Protein AF-A0A4T0USN2-F1 (afdb_monomer)

Foldseek 3Di:
DDDDDAAEDAPVVLVVVQDQAQAQRWYAHPPLRWIFGHNRPGTPVPTDTDHDPVSVVVVVVVVVVVVVVVVVVVVVVVVVPAPADDDDDDDDDDPDPDPDPPHDYDDDDPPPDDDDPPDDDDDDDDDDDDDD

Mean predicted aligned error: 13.99 Å

pLDDT: mean 75.11, std 24.13, range [34.81, 98.06]

Radius of gyration: 29.99 Å; Cα contacts (8 Å, |Δi|>4): 107; chains: 1; bounding box: 63×32×83 Å

Solvent-accessible surface area (backbone atoms only — not comparable to full-atom values): 8763 Å² total; per-residue (Å²): 136,88,82,89,77,71,54,68,42,43,58,68,55,47,68,71,66,40,51,62,33,49,66,71,37,55,37,37,25,74,72,70,53,33,37,32,57,21,73,54,70,49,34,54,84,74,43,68,71,45,68,50,72,65,54,50,49,56,51,49,52,55,49,50,52,53,50,48,53,51,50,50,52,53,48,51,52,52,59,72,67,46,81,76,84,85,83,77,94,83,76,78,81,78,76,80,87,68,101,51,98,85,65,81,79,89,84,87,74,96,78,84,73,77,77,77,73,97,65,88,72,94,74,93,85,87,88,81,84,82,80,132

Sequence (132 aa):
MATIRFRRGTTRRWNRVNPVLAQGEPGLDVRTRVLKIGDGKSRWKALTGYLDADAVADLVDSAVAKAVDKAVASAVAGLDAMPCVRWSAGSGWPARPVSDETVTVLWYDPSGSAAAPAAAVDGVDLFVQPTA

Structure (mmCIF, N/CA/C/O backbone):
data_AF-A0A4T0USN2-F1
#
_entry.id   AF-A0A4T0USN2-F1
#
loop_
_atom_site.group_PDB
_atom_site.id
_atom_site.type_symbol
_atom_site.label_atom_id
_atom_site.label_alt_id
_atom_site.label_comp_id
_atom_site.label_asym_id
_atom_site.label_entity_id
_atom_site.label_seq_id
_atom_site.pdbx_PDB_ins_code
_atom_site.Cartn_x
_atom_site.Cartn_y
_atom_site.Cartn_z
_atom_site.occupancy
_atom_site.B_iso_or_equiv
_atom_site.auth_seq_id
_atom_site.auth_comp_id
_atom_site.auth_asym_id
_atom_site.auth_atom_id
_atom_site.pdbx_PDB_model_num
ATOM 1 N N . MET A 1 1 ? -4.099 -6.772 36.445 1.00 72.25 1 MET A N 1
ATOM 2 C CA . MET A 1 1 ? -3.897 -5.632 35.521 1.00 72.25 1 MET A CA 1
ATOM 3 C C . MET A 1 1 ? -4.859 -5.791 34.351 1.00 72.25 1 MET A C 1
ATOM 5 O O . MET A 1 1 ? -5.004 -6.911 33.877 1.00 72.25 1 MET A O 1
ATOM 9 N N . ALA A 1 2 ? -5.553 -4.734 33.926 1.00 86.50 2 ALA A N 1
ATOM 10 C CA . ALA A 1 2 ? -6.480 -4.807 32.795 1.00 86.50 2 ALA A CA 1
ATOM 11 C C . ALA A 1 2 ? -5.736 -4.550 31.475 1.00 86.50 2 ALA A C 1
ATOM 13 O O . ALA A 1 2 ? -4.976 -3.591 31.371 1.00 86.50 2 ALA A O 1
ATOM 14 N N . THR A 1 3 ? -5.951 -5.396 30.468 1.00 91.94 3 THR A N 1
ATOM 15 C CA . THR A 1 3 ? -5.402 -5.198 29.119 1.00 91.94 3 THR A CA 1
ATOM 16 C C . THR A 1 3 ? -6.452 -4.541 28.234 1.00 91.94 3 THR A C 1
ATOM 18 O O . THR A 1 3 ? -7.510 -5.122 27.991 1.00 91.94 3 THR A O 1
ATOM 21 N N . ILE A 1 4 ? -6.147 -3.358 27.704 1.00 92.06 4 ILE A N 1
ATOM 22 C CA . ILE A 1 4 ? -6.999 -2.690 26.717 1.00 92.06 4 ILE A CA 1
ATOM 23 C C . ILE A 1 4 ? -6.731 -3.304 25.341 1.00 92.06 4 ILE A C 1
ATOM 25 O O . ILE A 1 4 ? -5.585 -3.490 24.933 1.00 92.06 4 ILE A O 1
ATOM 29 N N . ARG A 1 5 ? -7.799 -3.643 24.616 1.00 92.06 5 ARG A N 1
ATOM 30 C CA . ARG A 1 5 ? -7.730 -4.185 23.256 1.00 92.06 5 ARG A CA 1
ATOM 31 C C . ARG A 1 5 ? -8.636 -3.379 22.340 1.00 92.06 5 ARG A C 1
ATOM 33 O O . ARG A 1 5 ? -9.843 -3.349 22.549 1.00 92.06 5 ARG A O 1
ATOM 40 N N . PHE A 1 6 ? -8.063 -2.799 21.291 1.00 94.56 6 PHE A N 1
ATOM 41 C CA . PHE A 1 6 ? -8.840 -2.099 20.270 1.00 94.56 6 PHE A CA 1
ATOM 42 C C . PHE A 1 6 ? -9.632 -3.068 19.397 1.00 94.56 6 PHE A C 1
ATOM 44 O O . PHE A 1 6 ? -9.280 -4.252 19.247 1.00 94.56 6 PHE A O 1
ATOM 51 N N . ARG A 1 7 ? -10.680 -2.537 18.764 1.00 96.00 7 ARG A N 1
ATOM 52 C CA . ARG A 1 7 ? -11.380 -3.239 17.697 1.00 96.00 7 ARG A CA 1
ATOM 53 C C . ARG A 1 7 ? -10.400 -3.450 16.549 1.00 96.00 7 ARG A C 1
ATOM 55 O O . ARG A 1 7 ? -9.800 -2.505 16.049 1.00 96.00 7 ARG A O 1
ATOM 62 N N . ARG A 1 8 ? -10.211 -4.703 16.141 1.00 96.62 8 ARG A N 1
ATOM 63 C CA . ARG A 1 8 ? -9.171 -5.079 15.177 1.00 96.62 8 ARG A CA 1
ATOM 64 C C . ARG A 1 8 ? -9.672 -6.054 14.126 1.00 96.62 8 ARG A C 1
ATOM 66 O O . ARG A 1 8 ? -10.576 -6.853 14.374 1.00 96.62 8 ARG A O 1
ATOM 73 N N . GLY A 1 9 ? -9.056 -6.012 12.956 1.00 96.31 9 GLY A N 1
ATOM 74 C CA . GLY A 1 9 ? -9.393 -6.872 11.829 1.00 96.31 9 GLY A CA 1
ATOM 75 C C . GLY A 1 9 ? -8.359 -6.761 10.720 1.00 96.31 9 GLY A C 1
ATOM 76 O O . GLY A 1 9 ? -7.476 -5.918 10.777 1.00 96.31 9 GLY A O 1
ATOM 77 N N . THR A 1 10 ? -8.459 -7.625 9.714 1.00 97.31 10 THR A N 1
ATOM 78 C CA . THR A 1 10 ? -7.644 -7.513 8.498 1.00 97.31 10 THR A CA 1
ATOM 79 C C . THR A 1 10 ? -8.255 -6.496 7.539 1.00 97.31 10 THR A C 1
ATOM 81 O O . THR A 1 10 ? -9.474 -6.301 7.548 1.00 97.31 10 THR A O 1
ATOM 84 N N . THR A 1 11 ? -7.451 -5.950 6.625 1.00 96.19 11 THR A N 1
ATOM 85 C CA . THR A 1 11 ? -7.904 -5.060 5.539 1.00 96.19 11 THR A CA 1
ATOM 86 C C . THR A 1 11 ? -9.124 -5.596 4.809 1.00 96.19 11 THR A C 1
ATOM 88 O O . THR A 1 11 ? -10.096 -4.877 4.587 1.00 96.19 11 THR A O 1
ATOM 91 N N . ARG A 1 12 ? -9.138 -6.902 4.508 1.00 97.25 12 ARG A N 1
ATOM 92 C CA . ARG A 1 12 ? -10.281 -7.560 3.859 1.00 97.25 12 ARG A CA 1
ATOM 93 C C . ARG A 1 12 ? -11.546 -7.476 4.712 1.00 97.25 12 ARG A C 1
ATOM 95 O O . ARG A 1 12 ? -12.616 -7.162 4.196 1.00 97.25 12 ARG A O 1
ATOM 102 N N . ARG A 1 13 ? -11.438 -7.758 6.015 1.00 97.00 13 ARG A N 1
ATOM 103 C CA . ARG A 1 13 ? -12.581 -7.726 6.938 1.00 97.00 13 ARG A CA 1
ATOM 104 C C . ARG A 1 13 ? -13.112 -6.305 7.096 1.00 97.00 13 ARG A C 1
ATOM 106 O O . ARG A 1 13 ? -14.321 -6.112 6.991 1.00 97.00 13 ARG A O 1
ATOM 113 N N . TRP A 1 14 ? -12.229 -5.332 7.294 1.00 97.50 14 TRP A N 1
ATOM 114 C CA . TRP A 1 14 ? -12.606 -3.927 7.406 1.00 97.50 14 TRP A CA 1
ATOM 115 C C . TRP A 1 14 ? -13.252 -3.391 6.127 1.00 97.50 14 TRP A C 1
ATOM 117 O O . TRP A 1 14 ? -14.307 -2.768 6.201 1.00 97.50 14 TRP A O 1
ATOM 127 N N . ASN A 1 15 ? -12.704 -3.717 4.954 1.00 96.31 15 ASN A N 1
ATOM 128 C CA . ASN A 1 15 ? -13.267 -3.300 3.668 1.00 96.31 15 ASN A CA 1
ATOM 129 C C . ASN A 1 15 ? -14.620 -3.943 3.358 1.00 96.31 15 ASN A C 1
ATOM 131 O O . ASN A 1 15 ? -15.457 -3.296 2.728 1.00 96.31 15 ASN A O 1
ATOM 135 N N . ARG A 1 16 ? -14.829 -5.197 3.782 1.00 97.75 16 ARG A N 1
ATO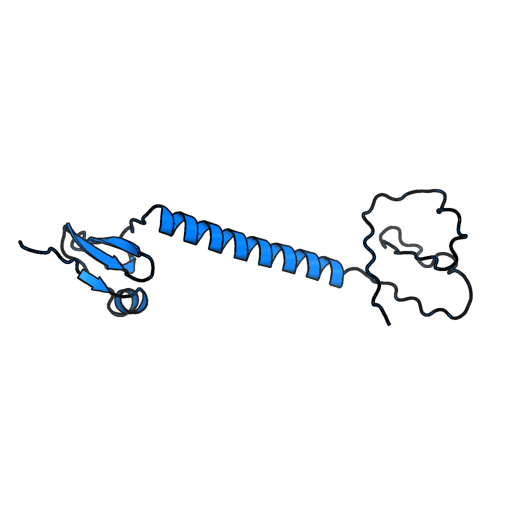M 136 C CA . ARG A 1 16 ? -16.094 -5.917 3.592 1.00 97.75 16 ARG A CA 1
ATOM 137 C C . ARG A 1 16 ? -17.186 -5.416 4.531 1.00 97.75 16 ARG A C 1
ATOM 139 O O . ARG A 1 16 ? -18.305 -5.205 4.090 1.00 97.75 16 ARG A O 1
ATOM 146 N N . VAL A 1 17 ? -16.884 -5.277 5.823 1.00 97.50 17 VAL A N 1
ATOM 147 C CA . VAL A 1 17 ? -17.881 -4.857 6.825 1.00 97.50 17 VAL A CA 1
ATOM 148 C C . VAL A 1 17 ? -18.147 -3.355 6.726 1.00 97.50 17 VAL A C 1
ATOM 150 O O . VAL A 1 17 ? -19.286 -2.926 6.871 1.00 97.50 17 VAL A O 1
ATOM 153 N N . ASN A 1 18 ? -17.097 -2.569 6.475 1.00 97.38 18 ASN A N 1
ATOM 154 C CA . ASN A 1 18 ? -17.119 -1.113 6.361 1.00 97.38 18 ASN A CA 1
ATOM 155 C C . ASN A 1 18 ? -18.031 -0.429 7.407 1.00 97.38 18 ASN A C 1
ATOM 157 O O . ASN A 1 18 ? -18.993 0.254 7.029 1.00 97.38 18 ASN A O 1
ATOM 161 N N . PRO A 1 19 ? -17.795 -0.668 8.714 1.00 97.19 19 PRO A N 1
ATOM 162 C CA . PRO A 1 19 ? -18.654 -0.149 9.772 1.00 97.19 19 PRO A CA 1
ATOM 163 C C . PRO A 1 19 ? -18.430 1.353 9.985 1.00 97.19 19 PRO A C 1
ATOM 165 O O . PRO A 1 19 ? -17.362 1.873 9.661 1.00 97.19 19 PRO A O 1
ATOM 168 N N . VAL A 1 20 ? -19.423 2.021 10.574 1.00 98.00 20 VAL A N 1
ATOM 169 C CA . VAL A 1 20 ? -19.233 3.316 11.241 1.00 98.00 20 VAL A CA 1
ATOM 170 C C . VAL A 1 20 ? -18.707 3.022 12.644 1.00 98.00 20 VAL A C 1
ATOM 172 O O . VAL A 1 20 ? -19.280 2.192 13.351 1.00 98.00 20 VAL A O 1
ATOM 175 N N . LEU A 1 21 ? -17.582 3.632 13.004 1.00 97.56 21 LEU A N 1
ATOM 176 C CA . LEU A 1 21 ? -17.011 3.551 14.348 1.00 97.56 21 LEU A CA 1
ATOM 177 C C . LEU A 1 21 ? -17.594 4.685 15.193 1.00 97.56 21 LEU A C 1
ATOM 179 O O . LEU A 1 21 ? -17.773 5.792 14.678 1.00 97.56 21 LEU A O 1
ATOM 183 N N . ALA A 1 22 ? -17.894 4.418 16.465 1.00 97.81 22 ALA A N 1
ATOM 184 C CA . ALA A 1 22 ? -18.384 5.447 17.374 1.00 97.81 22 ALA A CA 1
ATOM 185 C C . ALA A 1 22 ? -17.354 6.578 17.525 1.00 97.81 22 ALA A C 1
ATOM 187 O O . ALA A 1 22 ? -16.166 6.403 17.245 1.00 97.81 22 ALA A O 1
ATOM 188 N N . GLN A 1 23 ? -17.804 7.755 17.957 1.00 97.88 23 GLN A N 1
ATOM 189 C CA . GLN A 1 23 ? -16.915 8.900 18.136 1.00 97.88 23 GLN A CA 1
ATOM 190 C C . GLN A 1 23 ? -15.798 8.558 19.134 1.00 97.88 23 GLN A C 1
ATOM 192 O O . GLN A 1 23 ? -16.068 8.149 20.261 1.00 97.88 23 GLN A O 1
ATOM 197 N N . GLY A 1 24 ? -14.546 8.700 18.701 1.00 96.56 24 GLY A N 1
ATOM 198 C CA . GLY A 1 24 ? -13.367 8.348 19.491 1.00 96.56 24 GLY A CA 1
ATOM 199 C C . GLY A 1 24 ? -13.045 6.849 19.551 1.00 96.56 24 GLY A C 1
ATOM 200 O O . GLY A 1 24 ? -12.055 6.487 20.178 1.00 96.56 24 GLY A O 1
ATOM 201 N N . GLU A 1 25 ? -13.819 5.964 18.908 1.00 97.38 25 GLU A N 1
ATOM 202 C CA . GLU A 1 25 ? -13.547 4.519 18.898 1.00 97.38 25 GLU A CA 1
ATOM 203 C C . GLU A 1 25 ? -12.333 4.203 17.997 1.00 97.38 25 GLU A C 1
ATOM 205 O O . GLU A 1 25 ? -12.391 4.459 16.788 1.00 97.38 25 GLU A O 1
ATOM 210 N N . PRO A 1 26 ? -11.241 3.620 18.536 1.00 96.75 26 PRO A N 1
ATOM 211 C CA . PRO A 1 26 ? -10.089 3.217 17.741 1.00 96.75 26 PRO A CA 1
ATOM 212 C C . PRO A 1 26 ? -10.328 1.881 17.026 1.00 96.75 26 PRO A C 1
ATOM 214 O O . PRO A 1 26 ? -10.729 0.880 17.631 1.00 96.75 26 PRO A O 1
ATOM 217 N N . GLY A 1 27 ? -10.003 1.847 15.735 1.00 97.12 27 GLY A N 1
ATOM 218 C CA . GLY A 1 27 ? -9.985 0.645 14.910 1.00 97.12 27 GLY A CA 1
ATOM 219 C C . GLY A 1 27 ? -8.604 0.388 14.307 1.00 97.12 27 GLY A C 1
ATOM 220 O O . GLY A 1 27 ? -8.004 1.288 13.728 1.00 97.12 27 GLY A O 1
ATOM 221 N N . LEU A 1 28 ? -8.114 -0.847 14.417 1.00 96.25 28 LEU A N 1
ATOM 222 C CA . LEU A 1 28 ? -6.801 -1.265 13.918 1.00 96.25 28 LEU A CA 1
ATOM 223 C C . LEU A 1 28 ? -6.928 -2.262 12.758 1.00 96.25 28 LEU A C 1
ATOM 225 O O . LEU A 1 28 ? -7.540 -3.330 12.901 1.00 96.25 28 LEU A O 1
ATOM 229 N N . ASP A 1 29 ? -6.301 -1.955 11.626 1.00 95.81 29 ASP A N 1
ATOM 230 C CA . ASP A 1 29 ? -6.022 -2.931 10.574 1.00 95.81 29 ASP A CA 1
ATOM 231 C C . ASP A 1 29 ? -4.698 -3.642 10.854 1.00 95.81 29 ASP A C 1
ATOM 233 O O . ASP A 1 29 ? -3.626 -3.063 10.731 1.00 95.81 29 ASP A O 1
ATOM 237 N N . VAL A 1 30 ? -4.761 -4.922 11.215 1.00 93.69 30 VAL A N 1
ATOM 238 C CA . VAL A 1 30 ? -3.565 -5.683 11.610 1.00 93.69 30 VAL A CA 1
ATOM 239 C C . VAL A 1 30 ? -2.654 -6.043 10.435 1.00 93.69 30 VAL A C 1
ATOM 241 O O . VAL A 1 30 ? -1.543 -6.504 10.668 1.00 93.69 30 VAL A O 1
ATOM 244 N N . ARG A 1 31 ? -3.113 -5.889 9.184 1.00 92.12 31 ARG A N 1
ATOM 245 C CA . ARG A 1 31 ? -2.307 -6.230 8.001 1.00 92.12 31 ARG A CA 1
ATOM 246 C C . ARG A 1 31 ? -1.500 -5.040 7.505 1.00 92.12 31 ARG A C 1
ATOM 248 O O . ARG A 1 31 ? -0.341 -5.204 7.160 1.00 92.12 31 ARG A O 1
ATOM 255 N N . THR A 1 32 ? -2.127 -3.873 7.447 1.00 91.31 32 THR A N 1
ATOM 256 C CA . THR A 1 32 ? -1.490 -2.626 6.995 1.00 91.31 32 THR A CA 1
ATOM 257 C C . THR A 1 32 ? -0.990 -1.769 8.150 1.00 91.31 32 THR A C 1
ATOM 259 O O . THR A 1 32 ? -0.449 -0.701 7.907 1.00 91.31 32 THR A O 1
ATOM 262 N N . ARG A 1 33 ? -1.222 -2.207 9.395 1.00 93.06 33 ARG A N 1
ATOM 263 C CA . ARG A 1 33 ? -0.904 -1.481 10.634 1.00 93.06 33 ARG A CA 1
ATOM 264 C C . ARG A 1 33 ? -1.537 -0.083 10.713 1.00 93.06 33 ARG A C 1
ATOM 266 O O . ARG A 1 33 ? -1.129 0.752 11.506 1.00 93.06 33 ARG A O 1
ATOM 273 N N . VAL A 1 34 ? -2.602 0.156 9.941 1.00 94.50 34 VAL A N 1
ATOM 274 C CA . VAL A 1 34 ? -3.333 1.428 9.956 1.00 94.50 34 VAL A CA 1
ATOM 27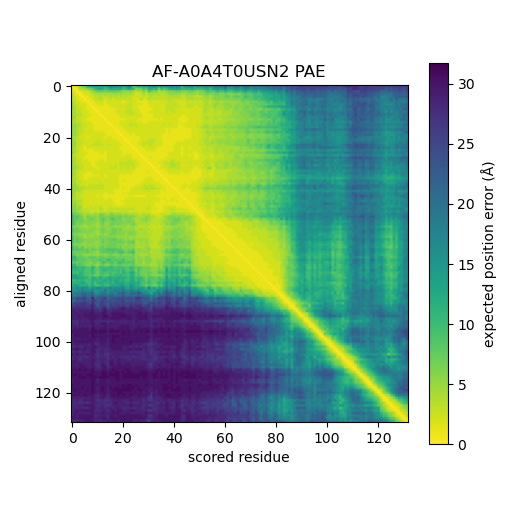5 C C . VAL A 1 34 ? -4.248 1.493 11.175 1.00 94.50 34 VAL A C 1
ATOM 277 O O . VAL A 1 34 ? -5.155 0.667 11.330 1.00 94.50 34 VAL A O 1
ATOM 280 N N . LEU A 1 35 ? -4.068 2.527 11.991 1.00 95.75 35 LEU A N 1
ATOM 281 C CA . LEU A 1 35 ? -5.016 2.944 13.018 1.00 95.75 35 LEU A CA 1
ATOM 282 C C . LEU A 1 35 ? -5.976 3.983 12.431 1.00 95.75 35 LEU A C 1
ATOM 284 O O . LEU A 1 35 ? -5.553 4.920 11.762 1.00 95.75 35 LEU A O 1
ATOM 288 N N . LYS A 1 36 ? -7.273 3.858 12.703 1.00 97.31 36 LYS A N 1
ATOM 289 C CA . LYS A 1 36 ? -8.264 4.902 12.408 1.00 97.31 36 LYS A CA 1
ATOM 290 C C . LYS A 1 36 ? -9.102 5.189 13.643 1.00 97.31 36 LYS A C 1
ATOM 292 O O . LYS A 1 36 ? -9.382 4.272 14.412 1.00 97.31 36 LYS A O 1
ATOM 297 N N . ILE A 1 37 ? -9.532 6.437 13.803 1.00 98.06 37 ILE A N 1
ATOM 298 C CA . ILE A 1 37 ? -10.417 6.862 14.894 1.00 98.06 37 ILE A CA 1
ATOM 299 C C . ILE A 1 37 ? -11.789 7.196 14.317 1.00 98.06 37 ILE A C 1
ATOM 301 O O . ILE A 1 37 ? -11.884 7.910 13.321 1.00 98.06 37 ILE A O 1
ATOM 305 N N . GLY A 1 38 ? -12.843 6.656 14.924 1.00 97.88 38 GLY A N 1
ATOM 306 C CA . GLY A 1 38 ? -14.217 6.953 14.541 1.00 97.88 38 GLY A CA 1
ATOM 307 C C . GLY A 1 38 ? -14.627 8.390 14.849 1.00 97.88 38 GLY A C 1
ATOM 308 O O . GLY A 1 38 ? -14.278 8.951 15.885 1.00 97.88 38 GLY A O 1
ATOM 309 N N . ASP A 1 39 ? -15.430 8.965 13.962 1.00 97.38 39 ASP A N 1
ATOM 310 C CA . ASP A 1 39 ? -16.101 10.260 14.127 1.00 97.38 39 ASP A CA 1
ATOM 311 C C . ASP A 1 39 ? -17.608 10.098 14.430 1.00 97.38 39 ASP A C 1
ATOM 313 O O . ASP A 1 39 ? -18.338 11.084 14.526 1.00 97.38 39 ASP A O 1
ATOM 317 N N . GLY A 1 40 ? -18.092 8.854 14.561 1.00 97.56 40 GLY A N 1
ATOM 318 C CA . GLY A 1 40 ? -19.503 8.528 14.769 1.00 97.56 40 GLY A CA 1
ATOM 319 C C . GLY A 1 40 ? -20.384 8.621 13.517 1.00 97.56 40 GLY A C 1
ATOM 320 O O . GLY A 1 40 ? -21.586 8.388 13.623 1.00 97.56 40 GLY A O 1
ATOM 321 N N . LYS A 1 41 ? -19.832 8.960 12.342 1.00 97.50 41 LYS A N 1
ATOM 322 C CA . LYS A 1 41 ? -20.610 9.232 11.117 1.00 97.50 41 LYS A CA 1
ATOM 323 C C . LYS A 1 41 ? -20.042 8.527 9.887 1.00 97.50 41 LYS A C 1
ATOM 325 O O . LYS A 1 41 ? -20.775 7.879 9.139 1.00 97.50 41 LYS A O 1
ATOM 330 N N . SER A 1 42 ? -18.738 8.638 9.678 1.00 97.94 42 SER A N 1
ATOM 331 C CA . SER A 1 42 ? -18.026 8.110 8.524 1.00 97.94 42 SER A CA 1
ATOM 332 C C . SER A 1 42 ? -17.783 6.609 8.658 1.00 97.94 42 SER A C 1
ATOM 334 O O . SER A 1 42 ? -17.466 6.074 9.724 1.00 97.94 42 SER A O 1
ATOM 336 N N . ARG A 1 43 ? -17.903 5.893 7.536 1.00 97.94 43 ARG A N 1
ATOM 337 C CA . ARG A 1 43 ? -17.547 4.467 7.473 1.00 97.94 43 ARG A CA 1
ATOM 338 C C . ARG A 1 43 ? -16.028 4.307 7.424 1.00 97.94 43 ARG A C 1
ATOM 340 O O . ARG A 1 43 ? -15.337 5.181 6.909 1.00 97.94 43 ARG A O 1
ATOM 347 N N . TRP A 1 44 ? -15.516 3.151 7.851 1.00 97.62 44 TRP A N 1
ATOM 348 C CA . TRP A 1 44 ? -14.081 2.813 7.875 1.00 97.62 44 TRP A CA 1
ATOM 349 C C . TRP A 1 44 ? -13.276 3.275 6.648 1.00 97.62 44 TRP A C 1
ATOM 351 O O . TRP A 1 44 ? -12.164 3.793 6.7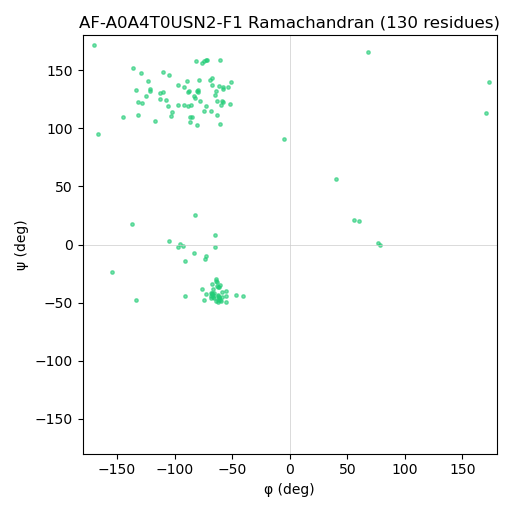81 1.00 97.62 44 TRP A O 1
ATOM 361 N N . LYS A 1 45 ? -13.819 3.083 5.439 1.00 96.94 45 LYS A N 1
ATOM 362 C CA . LYS A 1 45 ? -13.140 3.464 4.191 1.00 96.94 45 LYS A CA 1
ATOM 363 C C . LYS A 1 45 ? -12.914 4.973 4.050 1.00 96.94 45 LYS A C 1
ATOM 365 O O . LYS A 1 45 ? -11.922 5.350 3.445 1.00 96.94 45 LYS A O 1
ATOM 370 N N . ALA A 1 46 ? -13.798 5.797 4.608 1.00 97.62 46 ALA A N 1
ATOM 371 C CA . ALA A 1 46 ? -13.733 7.256 4.530 1.00 97.62 46 ALA A CA 1
ATOM 372 C C . ALA A 1 46 ? -12.947 7.895 5.689 1.00 97.62 46 ALA A C 1
ATOM 374 O O . ALA A 1 46 ? -12.583 9.061 5.604 1.00 97.62 46 ALA A O 1
ATOM 375 N N 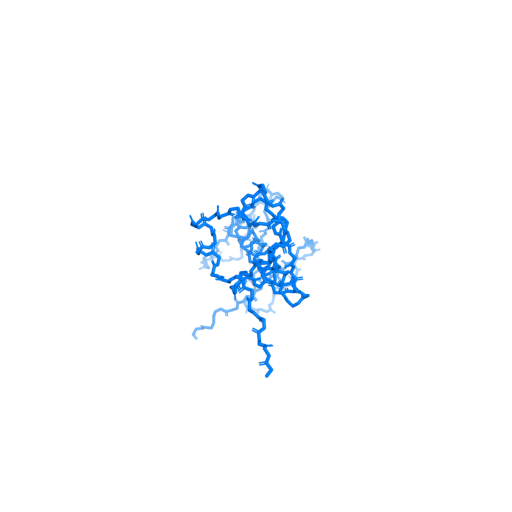. LEU A 1 47 ? -12.672 7.147 6.763 1.00 97.19 47 LEU A N 1
ATOM 376 C CA . LEU A 1 47 ? -11.895 7.653 7.894 1.00 97.19 47 LEU A CA 1
ATOM 377 C C . LEU A 1 47 ? -10.424 7.869 7.514 1.00 97.19 47 LEU A C 1
ATOM 379 O O . LEU A 1 47 ? -9.822 7.025 6.836 1.00 97.19 47 LEU A O 1
ATOM 383 N N . THR A 1 48 ? -9.831 8.944 8.030 1.00 96.44 48 THR A N 1
ATOM 384 C CA . THR A 1 48 ? -8.383 9.178 7.981 1.00 96.44 48 THR A CA 1
ATOM 385 C C . THR A 1 48 ? -7.648 8.069 8.729 1.00 96.44 48 THR A C 1
ATOM 387 O O . THR A 1 48 ? -8.077 7.629 9.798 1.00 96.44 48 THR A O 1
ATOM 390 N N . GLY A 1 49 ? -6.561 7.580 8.133 1.00 94.94 49 GLY A N 1
ATOM 391 C CA . GLY A 1 49 ? -5.685 6.590 8.745 1.00 94.94 49 GLY A CA 1
ATOM 392 C C . GLY A 1 49 ? -4.386 7.196 9.244 1.00 94.94 49 GLY A C 1
ATOM 393 O O . GLY A 1 49 ? -3.844 8.105 8.625 1.00 94.94 49 GLY A O 1
ATOM 394 N N . TYR A 1 50 ? -3.899 6.643 10.345 1.00 94.88 50 TYR A N 1
ATOM 395 C CA . TYR A 1 50 ? -2.608 6.919 10.949 1.00 94.88 50 TYR A CA 1
ATOM 396 C C . TYR A 1 50 ? -1.759 5.657 10.818 1.00 94.88 50 TYR A C 1
ATOM 398 O O . TYR A 1 50 ? -2.222 4.555 11.123 1.00 94.88 50 TYR A O 1
ATOM 406 N N . LEU A 1 51 ? -0.545 5.828 10.319 1.00 92.94 51 LEU A N 1
ATOM 407 C CA . LEU A 1 51 ? 0.433 4.767 10.110 1.00 92.94 51 LEU A CA 1
ATOM 408 C C . LEU A 1 51 ? 1.574 4.953 11.106 1.00 92.94 51 LEU A C 1
ATOM 410 O O . LEU A 1 51 ? 1.901 6.085 11.466 1.00 92.94 51 LEU A O 1
ATOM 414 N N . ASP A 1 52 ? 2.177 3.850 11.534 1.00 90.19 52 ASP A N 1
ATOM 415 C CA . ASP A 1 52 ? 3.487 3.902 12.172 1.00 90.19 52 ASP A CA 1
ATOM 416 C C . ASP A 1 52 ? 4.585 4.193 11.133 1.00 90.19 52 ASP A C 1
ATOM 418 O O . ASP A 1 52 ? 4.388 4.011 9.929 1.00 90.19 52 ASP A O 1
ATOM 422 N N . ALA A 1 53 ? 5.731 4.695 11.598 1.00 90.56 53 ALA A N 1
ATOM 423 C CA . ALA A 1 53 ? 6.827 5.100 10.721 1.00 90.56 53 ALA A CA 1
ATOM 424 C C . ALA A 1 53 ? 7.375 3.928 9.888 1.00 90.56 53 ALA A C 1
ATOM 426 O O . ALA A 1 53 ? 7.679 4.120 8.711 1.00 90.56 53 ALA A O 1
ATOM 427 N N . ASP A 1 54 ? 7.425 2.722 10.459 1.00 90.62 54 ASP A N 1
ATOM 428 C CA . ASP A 1 54 ? 7.902 1.526 9.758 1.00 90.62 54 ASP A CA 1
ATOM 429 C C . ASP A 1 54 ? 6.937 1.140 8.633 1.00 90.62 54 ASP A C 1
ATOM 431 O O . ASP A 1 54 ? 7.355 0.861 7.516 1.00 90.62 54 ASP A O 1
ATOM 435 N N . ALA A 1 55 ? 5.626 1.218 8.875 1.00 89.06 55 ALA A N 1
ATOM 436 C CA . ALA A 1 55 ? 4.621 0.991 7.842 1.00 89.06 55 ALA A CA 1
ATOM 437 C C . ALA A 1 55 ? 4.697 2.029 6.707 1.00 89.06 55 ALA A C 1
ATOM 439 O O . ALA A 1 55 ? 4.401 1.701 5.557 1.00 89.06 55 ALA A O 1
ATOM 440 N N . VAL A 1 56 ? 5.089 3.275 7.002 1.00 91.25 56 VAL A N 1
ATOM 441 C CA . VAL A 1 56 ? 5.357 4.282 5.962 1.00 91.25 56 VAL A CA 1
ATOM 442 C C . VAL A 1 56 ? 6.605 3.909 5.160 1.00 91.25 56 VAL A C 1
ATOM 444 O O . VAL A 1 56 ? 6.552 3.970 3.933 1.00 91.25 56 VAL A O 1
ATOM 447 N N . ALA A 1 57 ? 7.687 3.485 5.816 1.00 92.69 57 ALA A N 1
ATOM 448 C CA . ALA A 1 57 ? 8.900 3.023 5.143 1.00 92.69 57 ALA A CA 1
ATOM 449 C C . ALA A 1 57 ? 8.617 1.820 4.221 1.00 92.69 57 ALA A C 1
ATOM 451 O O . ALA A 1 57 ? 8.917 1.887 3.031 1.00 92.69 57 ALA A O 1
ATOM 452 N N . ASP A 1 58 ? 7.904 0.800 4.716 1.00 91.56 58 ASP A N 1
ATOM 453 C CA . ASP A 1 58 ? 7.496 -0.386 3.944 1.00 91.56 58 ASP A CA 1
ATOM 454 C C . ASP A 1 58 ? 6.700 -0.010 2.675 1.00 91.56 58 ASP A C 1
ATOM 456 O O . ASP A 1 58 ? 6.854 -0.610 1.601 1.00 91.56 58 ASP A O 1
ATOM 460 N N . LEU A 1 59 ? 5.812 0.986 2.789 1.00 90.94 59 LEU A N 1
ATOM 461 C CA . LEU A 1 59 ? 5.023 1.498 1.668 1.00 90.94 59 LEU A CA 1
ATOM 462 C C . LEU A 1 59 ? 5.890 2.236 0.645 1.00 90.94 59 LEU A C 1
ATOM 464 O O . LEU A 1 59 ? 5.673 2.057 -0.557 1.00 90.94 59 LEU A O 1
ATOM 468 N N . VAL A 1 60 ? 6.843 3.051 1.104 1.00 95.19 60 VAL A N 1
ATOM 469 C CA . VAL A 1 60 ? 7.784 3.778 0.241 1.00 95.19 60 VAL A CA 1
ATOM 470 C C . VAL A 1 60 ? 8.678 2.794 -0.508 1.00 95.19 60 VAL A C 1
ATOM 472 O O . VAL A 1 60 ? 8.731 2.868 -1.734 1.00 95.19 60 VAL A O 1
ATOM 475 N N . ASP A 1 61 ? 9.274 1.817 0.173 1.00 96.00 61 ASP A N 1
ATOM 476 C CA . ASP A 1 61 ? 10.123 0.793 -0.448 1.00 96.00 61 ASP A CA 1
ATOM 477 C C . ASP A 1 61 ? 9.356 -0.006 -1.507 1.00 96.00 61 ASP A C 1
ATOM 479 O O . ASP A 1 61 ? 9.812 -0.183 -2.639 1.00 96.00 61 ASP A O 1
ATOM 483 N N . SER A 1 62 ? 8.124 -0.412 -1.183 1.00 94.50 62 SER A N 1
ATOM 484 C CA . SER A 1 62 ? 7.242 -1.102 -2.129 1.00 94.50 62 SER A CA 1
ATOM 485 C C . SER A 1 62 ? 6.887 -0.244 -3.348 1.00 94.50 62 SER A C 1
ATOM 487 O O . SER A 1 62 ? 6.708 -0.770 -4.450 1.00 94.50 62 SER A O 1
ATOM 489 N N . ALA A 1 63 ? 6.713 1.067 -3.163 1.00 96.12 63 ALA A N 1
ATOM 490 C CA . ALA A 1 63 ? 6.402 1.992 -4.246 1.00 96.12 63 ALA A CA 1
ATOM 491 C C . ALA A 1 63 ? 7.624 2.240 -5.140 1.00 96.12 63 ALA A C 1
ATOM 493 O O . ALA A 1 63 ? 7.485 2.219 -6.364 1.00 96.12 63 ALA A O 1
ATOM 494 N N . VAL A 1 64 ? 8.807 2.410 -4.543 1.00 97.31 64 VAL A N 1
ATOM 495 C CA . VAL A 1 64 ? 10.080 2.573 -5.256 1.00 97.31 64 VAL A CA 1
ATOM 496 C C . VAL A 1 64 ? 10.398 1.325 -6.071 1.00 97.31 64 VAL A C 1
ATOM 498 O O . VAL A 1 64 ? 10.656 1.455 -7.263 1.00 97.31 64 VAL A O 1
ATOM 501 N N . ALA A 1 65 ? 10.285 0.125 -5.495 1.00 96.81 65 ALA A N 1
ATOM 502 C CA . ALA A 1 65 ? 10.518 -1.127 -6.218 1.00 96.81 65 ALA A CA 1
ATOM 503 C C . ALA A 1 65 ? 9.631 -1.237 -7.471 1.00 96.81 65 ALA A C 1
ATOM 505 O O . ALA A 1 65 ? 10.130 -1.423 -8.577 1.00 96.81 65 ALA A O 1
ATOM 506 N N . LYS A 1 66 ? 8.321 -0.989 -7.332 1.00 96.94 66 LY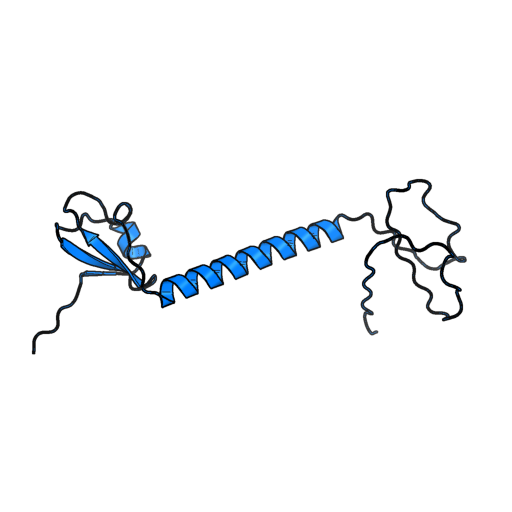S A N 1
ATOM 507 C CA . LYS A 1 66 ? 7.386 -0.996 -8.473 1.00 96.94 66 LYS A CA 1
ATOM 508 C C . LYS A 1 66 ? 7.696 0.077 -9.515 1.00 96.94 66 LYS A C 1
ATOM 510 O O . LYS A 1 66 ? 7.456 -0.138 -10.702 1.00 96.94 66 LYS A O 1
ATOM 515 N N . ALA A 1 67 ? 8.154 1.250 -9.082 1.00 96.94 67 ALA A N 1
ATOM 516 C CA . ALA A 1 67 ? 8.539 2.323 -9.988 1.00 96.94 67 ALA A CA 1
ATOM 517 C C . ALA A 1 67 ? 9.796 1.948 -10.784 1.00 96.94 67 ALA A C 1
ATOM 519 O O . ALA A 1 67 ? 9.821 2.161 -11.996 1.00 96.94 67 ALA A O 1
ATOM 520 N N . VAL A 1 68 ? 10.789 1.341 -10.126 1.00 97.44 68 VAL A N 1
ATOM 521 C CA . VAL A 1 68 ? 12.002 0.811 -10.764 1.00 97.44 68 VAL A CA 1
ATOM 522 C C . VAL A 1 68 ? 11.642 -0.293 -11.753 1.00 97.44 68 VAL A C 1
ATOM 524 O O . VAL A 1 68 ? 12.023 -0.187 -12.914 1.00 97.44 68 VAL A O 1
ATOM 527 N N . ASP A 1 69 ? 10.830 -1.277 -11.359 1.00 97.31 69 ASP A N 1
ATOM 528 C CA . ASP A 1 69 ? 10.381 -2.356 -12.252 1.00 97.31 69 ASP A CA 1
ATOM 529 C C . ASP A 1 69 ? 9.696 -1.801 -13.507 1.00 97.31 69 ASP A C 1
ATOM 531 O O . ASP A 1 69 ? 9.974 -2.224 -14.629 1.00 97.31 69 ASP A O 1
ATOM 535 N N . LYS A 1 70 ? 8.821 -0.802 -13.334 1.00 96.62 70 LYS A N 1
ATOM 536 C CA . LYS A 1 70 ? 8.138 -0.142 -14.451 1.00 96.62 70 LYS A CA 1
ATOM 537 C C . LYS A 1 70 ? 9.110 0.625 -15.351 1.00 96.62 70 LYS A C 1
ATOM 539 O O . LYS A 1 70 ? 8.950 0.594 -16.571 1.00 96.62 70 LYS A O 1
ATOM 544 N N . ALA A 1 71 ? 10.082 1.327 -14.772 1.00 96.25 71 ALA A N 1
ATOM 545 C CA . ALA A 1 71 ? 11.076 2.085 -15.525 1.00 96.25 71 ALA A CA 1
ATOM 546 C C . ALA A 1 71 ? 11.992 1.155 -16.330 1.00 96.25 71 ALA A C 1
ATOM 548 O O . ALA A 1 71 ? 12.192 1.384 -17.521 1.00 96.25 71 ALA A O 1
ATOM 549 N N . VAL A 1 72 ? 12.471 0.070 -15.714 1.00 96.31 72 VAL A N 1
ATOM 550 C CA . VAL A 1 72 ? 13.269 -0.968 -16.379 1.00 96.31 72 VAL A CA 1
ATOM 551 C C . VAL A 1 72 ? 12.467 -1.613 -17.503 1.00 96.31 72 VAL A C 1
ATOM 553 O O . VAL A 1 72 ? 12.961 -1.687 -18.622 1.00 96.31 72 VAL A O 1
ATOM 556 N N . ALA A 1 73 ? 11.212 -1.998 -17.258 1.00 94.31 73 ALA A N 1
ATOM 557 C CA . ALA A 1 73 ? 10.356 -2.566 -18.298 1.00 94.31 73 ALA A CA 1
ATOM 558 C C . ALA A 1 73 ? 10.157 -1.603 -19.480 1.00 94.31 73 ALA A C 1
ATOM 560 O O . ALA A 1 73 ? 10.212 -2.023 -20.632 1.00 94.31 73 ALA A O 1
ATOM 561 N N . SER A 1 74 ? 9.971 -0.307 -19.211 1.00 92.75 74 SER A N 1
ATOM 562 C CA . SER A 1 74 ? 9.860 0.706 -20.266 1.00 92.75 74 SER A CA 1
ATOM 563 C C . SER A 1 74 ? 11.166 0.896 -21.038 1.00 92.75 74 SER A C 1
ATOM 565 O O . SER A 1 74 ? 11.119 1.108 -22.246 1.00 92.75 74 SER A O 1
ATOM 567 N N . ALA A 1 75 ? 12.316 0.845 -20.363 1.00 88.31 75 ALA A N 1
ATOM 568 C CA . ALA A 1 75 ? 13.621 0.964 -21.001 1.00 88.31 75 ALA A CA 1
ATOM 569 C C . ALA A 1 75 ? 13.921 -0.255 -21.883 1.00 88.31 75 ALA A C 1
ATOM 571 O O . ALA A 1 75 ? 14.299 -0.087 -23.036 1.00 88.31 75 ALA A O 1
ATOM 572 N N . VAL A 1 76 ? 13.674 -1.469 -21.378 1.00 86.56 76 VAL A N 1
ATOM 573 C CA . VAL A 1 76 ? 13.832 -2.721 -22.136 1.00 86.56 76 VAL A CA 1
ATOM 574 C C . VAL A 1 76 ? 12.906 -2.739 -23.349 1.00 86.56 76 VAL A C 1
ATOM 576 O O . VAL A 1 76 ? 13.373 -3.000 -24.448 1.00 86.56 76 VAL A O 1
ATOM 579 N N . ALA A 1 77 ? 11.636 -2.352 -23.193 1.00 81.44 77 ALA A N 1
ATOM 580 C CA . ALA A 1 77 ? 10.719 -2.232 -24.327 1.00 81.44 77 ALA A CA 1
ATOM 581 C C . ALA A 1 77 ? 11.196 -1.197 -25.363 1.00 81.44 77 ALA A C 1
ATOM 583 O O . ALA A 1 77 ? 11.005 -1.389 -26.561 1.00 81.44 77 ALA A O 1
ATOM 584 N N . GLY A 1 78 ? 11.826 -0.109 -24.907 1.00 77.00 78 GLY A N 1
ATOM 585 C CA . GLY A 1 78 ? 12.471 0.869 -25.778 1.00 77.00 78 GLY A CA 1
ATOM 586 C C . GLY A 1 78 ? 13.624 0.264 -26.577 1.00 77.00 78 GLY A C 1
ATOM 587 O O . GLY A 1 78 ? 13.689 0.494 -27.779 1.00 77.00 78 GLY A O 1
ATOM 588 N N . LEU A 1 79 ? 14.478 -0.540 -25.934 1.00 76.50 79 LEU A N 1
ATOM 589 C CA . LEU A 1 79 ? 15.590 -1.254 -26.572 1.00 76.50 79 LEU A CA 1
ATOM 590 C C . LEU A 1 79 ? 15.102 -2.332 -27.556 1.00 76.50 79 LEU A C 1
ATOM 592 O O . LEU A 1 79 ? 15.615 -2.412 -28.668 1.00 76.50 79 LEU A O 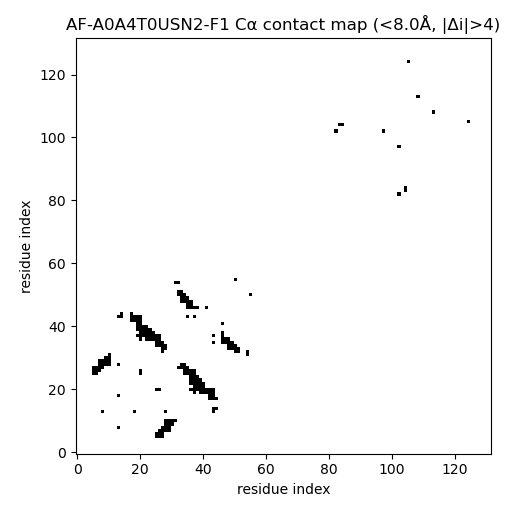1
ATOM 596 N N . ASP A 1 80 ? 14.084 -3.114 -27.189 1.00 71.81 80 ASP A N 1
ATOM 597 C CA . ASP A 1 80 ? 13.494 -4.156 -28.045 1.00 71.81 80 ASP A CA 1
ATOM 598 C C . ASP A 1 80 ? 12.836 -3.575 -29.304 1.00 71.81 80 ASP A C 1
ATOM 600 O O . ASP A 1 80 ? 12.780 -4.226 -30.349 1.00 71.81 80 ASP A O 1
ATOM 604 N N . ALA A 1 81 ? 12.325 -2.346 -29.208 1.00 69.19 81 ALA A N 1
ATOM 605 C CA . ALA A 1 81 ? 11.732 -1.624 -30.324 1.00 69.19 81 ALA A CA 1
ATOM 606 C C . ALA A 1 81 ? 12.770 -0.913 -31.211 1.00 69.19 81 ALA A C 1
ATOM 608 O O . ALA A 1 81 ? 12.395 -0.379 -32.259 1.00 69.19 81 ALA A O 1
ATOM 609 N N . MET A 1 82 ? 14.053 -0.882 -30.824 1.00 64.44 82 MET A N 1
ATOM 610 C CA . MET A 1 82 ? 15.095 -0.296 -31.667 1.00 64.44 82 MET A CA 1
ATOM 611 C C . MET A 1 82 ? 15.274 -1.156 -32.923 1.00 64.44 82 MET A C 1
ATOM 613 O O . MET A 1 82 ? 15.313 -2.386 -32.827 1.00 64.44 82 MET A O 1
ATOM 617 N N . PRO A 1 83 ? 15.409 -0.544 -34.113 1.00 59.59 83 PRO A N 1
ATOM 618 C CA . PRO A 1 83 ? 15.697 -1.289 -35.329 1.00 59.59 83 PRO A CA 1
ATOM 619 C C . PRO A 1 83 ? 17.040 -2.014 -35.172 1.00 59.59 83 PRO A C 1
ATOM 621 O O . PRO A 1 83 ? 18.101 -1.401 -35.253 1.00 59.59 83 PRO A O 1
ATOM 624 N N . CYS A 1 84 ? 17.006 -3.325 -34.927 1.00 52.75 84 CYS A N 1
ATOM 625 C CA . CYS A 1 84 ? 18.209 -4.136 -34.810 1.00 52.75 84 CYS A CA 1
ATOM 626 C C . CYS A 1 84 ? 18.572 -4.730 -36.177 1.00 52.75 84 CYS A C 1
ATOM 628 O O . CYS A 1 84 ? 17.807 -5.470 -36.798 1.00 52.75 84 CYS A O 1
ATOM 630 N N . VAL A 1 85 ? 19.766 -4.408 -36.673 1.00 51.50 85 VAL A N 1
ATOM 631 C CA . VAL A 1 85 ? 20.309 -5.049 -37.874 1.00 51.50 85 VAL A CA 1
ATOM 632 C C . VAL A 1 85 ? 21.021 -6.327 -37.438 1.00 51.50 85 VAL A C 1
ATOM 634 O O . VAL A 1 85 ? 22.111 -6.284 -36.872 1.00 51.50 85 VAL A O 1
ATOM 637 N N . ARG A 1 86 ? 20.412 -7.491 -37.689 1.00 47.84 86 ARG A N 1
ATOM 638 C CA . ARG A 1 86 ? 21.066 -8.792 -37.486 1.00 47.84 86 ARG A CA 1
ATOM 639 C C . ARG A 1 86 ? 21.888 -9.139 -38.725 1.00 47.84 86 ARG A C 1
ATOM 641 O O . ARG A 1 86 ? 21.320 -9.444 -39.770 1.00 47.84 86 ARG A O 1
ATOM 648 N N . TRP A 1 87 ? 23.214 -9.115 -38.618 1.00 49.97 87 TRP A N 1
ATOM 649 C CA . TRP A 1 87 ? 24.091 -9.540 -39.712 1.00 49.97 87 TRP A CA 1
ATOM 650 C C . TRP A 1 87 ? 24.370 -11.047 -39.648 1.00 49.97 87 TRP A C 1
ATOM 652 O O . TRP A 1 87 ? 24.732 -11.579 -38.600 1.00 49.97 87 TRP A O 1
ATOM 662 N N . SER A 1 88 ? 24.218 -11.739 -40.778 1.00 49.44 88 SER A N 1
ATOM 663 C CA . SER A 1 88 ? 24.694 -13.111 -40.966 1.00 49.44 88 SER A CA 1
ATOM 664 C C . SER A 1 88 ? 25.982 -13.071 -41.783 1.00 49.44 88 SER A C 1
ATOM 666 O O . SER A 1 88 ? 25.960 -12.678 -42.951 1.00 49.44 88 SER A O 1
ATOM 668 N N . ALA A 1 89 ? 27.100 -13.457 -41.170 1.00 45.16 89 ALA A N 1
ATOM 669 C CA . ALA A 1 89 ? 28.401 -13.469 -41.824 1.00 45.16 89 ALA A CA 1
ATOM 670 C C . ALA A 1 89 ? 28.390 -14.390 -43.056 1.00 45.16 89 ALA A C 1
ATOM 672 O O . ALA A 1 89 ? 28.135 -15.587 -42.939 1.00 45.16 89 ALA A O 1
ATOM 673 N N . GLY A 1 90 ? 28.664 -13.823 -44.233 1.00 48.69 90 GLY A N 1
ATOM 674 C CA . GLY A 1 90 ? 28.730 -14.573 -45.493 1.00 48.69 90 GLY A CA 1
ATOM 675 C C . GLY A 1 90 ? 29.618 -13.952 -46.573 1.00 48.69 90 GLY A C 1
ATOM 676 O O . GLY A 1 90 ? 30.136 -14.677 -47.414 1.00 48.69 90 GLY A O 1
ATOM 677 N N . SER A 1 91 ? 29.869 -12.640 -46.549 1.00 46.75 91 SER A N 1
ATOM 678 C CA . SER A 1 91 ? 30.723 -11.997 -47.558 1.00 46.75 91 SER A CA 1
ATOM 679 C C . SER A 1 91 ? 31.122 -10.580 -47.138 1.00 46.75 91 SER A C 1
ATOM 681 O O . SER A 1 91 ? 30.376 -9.637 -47.386 1.00 46.75 91 SER A O 1
ATOM 683 N N . GLY A 1 92 ? 32.301 -10.438 -46.526 1.00 55.44 92 GLY A N 1
ATOM 684 C CA . GLY A 1 92 ? 32.960 -9.147 -46.295 1.00 55.44 92 GLY A CA 1
ATOM 685 C C . GLY A 1 92 ? 32.279 -8.201 -45.299 1.00 55.44 92 GLY A C 1
ATOM 686 O O . GLY A 1 92 ? 31.129 -8.378 -44.903 1.00 55.44 92 GLY A O 1
ATOM 687 N N . TRP A 1 93 ? 33.032 -7.181 -44.884 1.00 47.62 93 TRP A N 1
ATOM 688 C CA . TRP A 1 93 ? 32.506 -6.063 -44.107 1.00 47.62 93 TRP A CA 1
ATOM 689 C C . TRP A 1 93 ? 31.373 -5.380 -44.887 1.00 47.62 93 TRP A C 1
ATOM 691 O O . TRP A 1 93 ? 31.555 -5.109 -46.078 1.00 47.62 93 TRP A O 1
ATOM 701 N N . PRO A 1 94 ? 30.224 -5.075 -44.261 1.00 49.12 94 PRO A N 1
ATOM 702 C CA . PRO A 1 94 ? 29.181 -4.324 -44.936 1.00 49.12 94 PRO A CA 1
ATOM 703 C C . PRO A 1 94 ? 29.726 -2.973 -45.419 1.00 49.12 94 PRO A C 1
ATOM 705 O O . PRO A 1 94 ? 30.182 -2.154 -44.620 1.00 49.12 94 PRO A O 1
ATOM 708 N N . ALA A 1 95 ? 29.642 -2.698 -46.723 1.00 47.66 95 ALA A N 1
ATOM 709 C CA . ALA A 1 95 ? 29.646 -1.318 -47.188 1.00 47.66 95 ALA A CA 1
ATOM 710 C C . ALA A 1 95 ? 28.382 -0.672 -46.614 1.00 47.66 95 ALA A C 1
ATOM 712 O O . ALA A 1 95 ? 27.288 -1.106 -46.964 1.00 47.66 95 ALA A O 1
ATOM 713 N N . ARG A 1 96 ? 28.559 0.270 -45.675 1.00 46.94 96 ARG A N 1
ATOM 714 C CA . ARG A 1 96 ? 27.523 1.062 -44.983 1.00 46.94 96 ARG A CA 1
ATOM 715 C C . ARG A 1 96 ? 26.097 0.828 -45.514 1.00 46.94 96 ARG A C 1
ATOM 717 O O . ARG A 1 96 ? 25.667 1.550 -46.414 1.00 46.94 96 ARG A O 1
ATOM 724 N N . PRO A 1 97 ? 25.326 -0.123 -44.967 1.00 46.84 97 PRO A N 1
ATOM 725 C CA . PRO A 1 97 ? 23.892 -0.057 -45.117 1.00 46.84 97 PRO A CA 1
ATOM 726 C C . PRO A 1 97 ? 23.452 0.937 -44.050 1.00 46.84 97 PRO A C 1
ATOM 728 O O . PRO A 1 97 ? 23.573 0.615 -42.882 1.00 46.84 97 PRO A O 1
ATOM 731 N N . VAL A 1 98 ? 23.141 2.173 -44.426 1.00 45.81 98 VAL A N 1
ATOM 732 C CA . VAL A 1 98 ? 21.921 2.925 -44.074 1.00 45.81 98 VAL A CA 1
ATOM 733 C C . VAL A 1 98 ? 22.167 4.365 -44.549 1.00 45.81 98 VAL A C 1
ATOM 735 O O . VAL A 1 98 ? 23.042 5.061 -44.044 1.00 45.81 98 VAL A O 1
ATOM 738 N N . SER A 1 99 ? 21.418 4.818 -45.550 1.00 44.72 99 SER A N 1
ATOM 739 C CA . SER A 1 99 ? 21.397 6.214 -46.010 1.00 44.72 99 SER A CA 1
ATOM 740 C C . SER A 1 99 ? 20.470 7.098 -45.160 1.00 44.72 99 SER A C 1
ATOM 742 O O . SER A 1 99 ? 19.926 8.072 -45.669 1.00 44.72 99 SER A O 1
ATOM 744 N N . ASP A 1 100 ? 20.233 6.718 -43.906 1.00 43.81 100 ASP A N 1
ATOM 745 C CA . ASP A 1 100 ? 19.285 7.361 -43.000 1.00 43.81 100 ASP A CA 1
ATOM 746 C C . ASP A 1 100 ? 19.999 7.591 -41.665 1.00 43.81 100 ASP A C 1
ATOM 748 O O . ASP A 1 100 ? 20.386 6.642 -40.979 1.00 43.81 100 ASP A O 1
ATOM 752 N N . GLU A 1 101 ? 20.249 8.859 -41.339 1.00 49.81 101 GLU A N 1
ATOM 753 C CA . GLU A 1 101 ? 21.039 9.304 -40.177 1.00 49.81 101 GLU A CA 1
ATOM 754 C C . GLU A 1 101 ? 20.392 8.946 -38.825 1.00 49.81 101 GLU A C 1
ATOM 756 O O . GLU A 1 101 ? 20.962 9.208 -37.769 1.00 49.81 101 GLU A O 1
ATOM 761 N N . THR A 1 102 ? 19.211 8.329 -38.832 1.00 43.25 102 THR A N 1
ATOM 762 C CA . THR A 1 102 ? 18.433 7.989 -37.635 1.00 43.25 102 THR A CA 1
ATOM 763 C C . THR A 1 102 ? 18.644 6.565 -37.124 1.00 43.25 102 THR A C 1
ATOM 765 O O . THR A 1 102 ? 18.006 6.178 -36.144 1.00 43.25 102 THR A O 1
ATOM 768 N N . VAL A 1 103 ? 19.496 5.757 -37.763 1.00 42.53 103 VAL A N 1
ATOM 769 C CA . VAL A 1 103 ? 19.734 4.366 -37.347 1.00 42.53 103 VAL A CA 1
ATOM 770 C C . VAL A 1 103 ? 21.062 4.247 -36.603 1.00 42.53 103 VAL A C 1
ATOM 772 O O . VAL A 1 103 ? 22.135 4.342 -37.193 1.00 42.53 103 VAL A O 1
ATOM 775 N N . THR A 1 104 ? 20.999 3.989 -35.296 1.00 47.47 104 THR A N 1
ATOM 776 C CA . THR A 1 104 ? 22.164 3.576 -34.502 1.00 47.47 104 THR A CA 1
ATOM 777 C C . THR A 1 104 ? 22.586 2.170 -34.938 1.00 47.47 104 THR A C 1
ATOM 779 O O . THR A 1 104 ? 21.830 1.215 -34.770 1.00 47.47 104 THR A O 1
ATOM 782 N N . VAL A 1 105 ? 23.777 2.030 -35.528 1.00 44.41 105 VAL A N 1
ATOM 783 C CA . VAL A 1 105 ? 24.309 0.739 -35.997 1.00 44.41 105 VAL A CA 1
ATOM 784 C C . VAL A 1 105 ? 25.408 0.258 -35.047 1.00 44.41 105 VAL A C 1
ATOM 786 O O . VAL A 1 105 ? 26.437 0.914 -34.919 1.00 44.41 105 VAL A O 1
ATOM 789 N N . LEU A 1 106 ? 25.203 -0.904 -34.420 1.00 50.53 106 LEU A N 1
ATOM 790 C CA . LEU A 1 106 ? 26.200 -1.623 -33.613 1.00 50.53 106 LEU A CA 1
ATOM 791 C C . LEU A 1 106 ? 27.171 -2.403 -34.524 1.00 50.53 106 LEU A C 1
ATOM 793 O O . LEU A 1 106 ? 26.721 -3.156 -35.389 1.00 50.53 106 LEU A O 1
ATOM 797 N N . TRP A 1 107 ? 28.488 -2.283 -34.310 1.00 46.69 107 TRP A N 1
ATOM 798 C CA . TRP A 1 107 ? 29.530 -3.014 -35.062 1.00 46.69 107 TRP A CA 1
ATOM 799 C C . TRP A 1 107 ? 30.439 -3.835 -34.120 1.00 46.69 107 TRP A C 1
ATOM 801 O O . TRP A 1 107 ? 30.800 -3.357 -3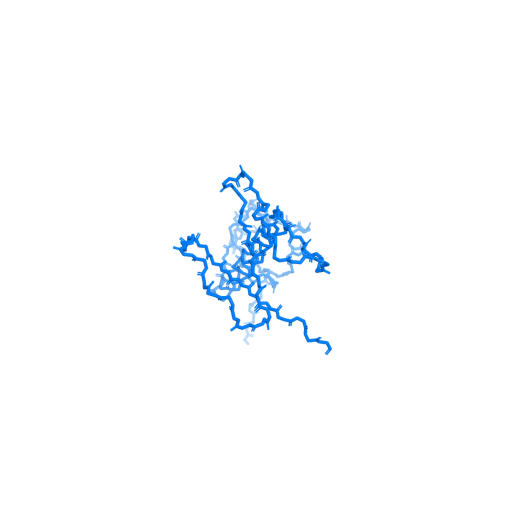3.051 1.00 46.69 107 TRP A O 1
ATOM 811 N N . TYR A 1 108 ? 30.841 -5.054 -34.517 1.00 42.03 108 TYR A N 1
ATOM 812 C CA . TYR A 1 108 ? 31.785 -5.928 -33.787 1.00 42.03 108 TYR A CA 1
ATOM 813 C C . TYR A 1 108 ? 32.841 -6.517 -34.741 1.00 42.03 108 TYR A C 1
ATOM 815 O O . TYR A 1 108 ? 32.479 -7.045 -35.792 1.00 42.03 108 TYR A O 1
ATOM 823 N N . ASP A 1 109 ? 34.125 -6.467 -34.355 1.00 44.62 109 ASP A N 1
ATOM 824 C CA . ASP A 1 109 ? 35.247 -7.115 -35.054 1.00 44.62 109 ASP A CA 1
ATOM 825 C C . ASP A 1 109 ? 35.915 -8.191 -34.173 1.00 44.62 109 ASP A C 1
ATOM 827 O O . ASP A 1 109 ? 36.661 -7.853 -33.250 1.00 44.62 109 ASP A O 1
ATOM 831 N N . PRO A 1 110 ? 35.710 -9.489 -34.446 1.00 38.84 110 PRO A N 1
ATOM 832 C CA . PRO A 1 110 ? 36.382 -10.565 -33.720 1.00 38.84 110 PRO A CA 1
ATOM 833 C C . PRO A 1 110 ? 37.869 -10.723 -34.070 1.00 38.84 110 PRO A C 1
ATOM 835 O O . PRO A 1 110 ? 38.559 -11.499 -33.413 1.00 38.84 110 PRO A O 1
ATOM 838 N N . SER A 1 111 ? 38.379 -10.041 -35.102 1.00 42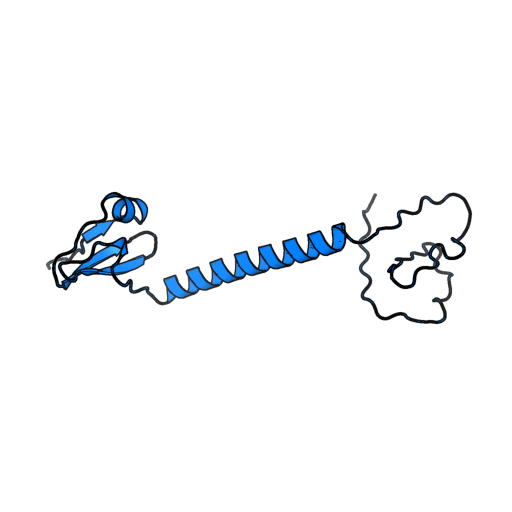.34 111 SER A N 1
ATOM 839 C CA . SER A 1 111 ? 39.740 -10.251 -35.615 1.00 42.34 111 SER A CA 1
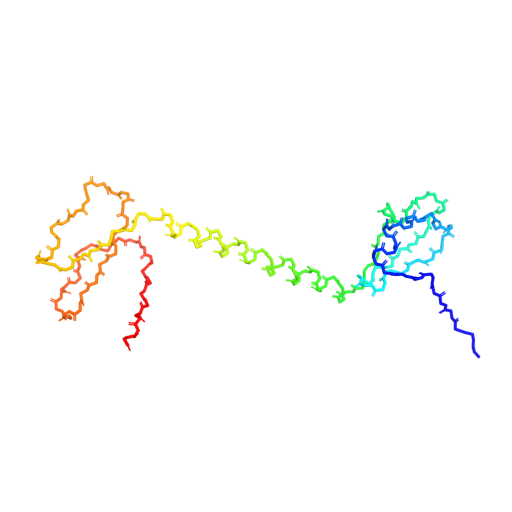ATOM 840 C C . SER A 1 111 ? 40.799 -9.320 -35.014 1.00 42.34 111 SER A C 1
ATOM 842 O O . SER A 1 111 ? 41.981 -9.439 -35.342 1.00 42.34 111 SER A O 1
ATOM 844 N N . GLY A 1 112 ? 40.398 -8.401 -34.127 1.00 44.44 112 GLY A N 1
ATOM 845 C CA . GLY A 1 112 ? 41.308 -7.517 -33.392 1.00 44.44 112 GLY A CA 1
ATOM 846 C C . GLY A 1 112 ? 42.166 -6.599 -34.270 1.00 44.44 112 GLY A C 1
ATOM 847 O O . GLY A 1 112 ? 43.208 -6.137 -33.811 1.00 44.44 112 GLY A O 1
ATOM 848 N N . SER A 1 113 ? 41.779 -6.353 -35.527 1.00 44.69 113 SER A N 1
ATOM 849 C CA . SER A 1 113 ? 42.609 -5.603 -36.481 1.00 44.69 113 SER A CA 1
ATOM 850 C C . SER A 1 113 ? 41.856 -4.570 -37.328 1.00 44.69 113 SER A C 1
ATOM 852 O O . SER A 1 113 ? 42.409 -4.058 -38.301 1.00 44.69 113 SER A O 1
ATOM 854 N N . ALA A 1 114 ? 40.650 -4.159 -36.933 1.00 44.06 114 ALA A N 1
ATOM 855 C CA . ALA A 1 114 ? 40.030 -2.951 -37.467 1.00 44.06 114 ALA A CA 1
ATOM 856 C C . ALA A 1 114 ? 40.419 -1.709 -36.649 1.00 44.06 114 ALA A C 1
ATOM 858 O O . ALA A 1 114 ? 40.109 -1.587 -35.463 1.00 44.06 114 ALA A O 1
ATOM 859 N N . ALA A 1 115 ? 41.078 -0.752 -37.306 1.00 44.34 115 ALA A N 1
ATOM 860 C CA . ALA A 1 115 ? 41.165 0.617 -36.812 1.00 44.34 115 ALA A CA 1
ATOM 861 C C . ALA A 1 115 ? 39.747 1.152 -36.541 1.00 44.34 115 ALA A C 1
ATOM 863 O O . ALA A 1 115 ? 38.848 0.959 -37.363 1.00 44.34 115 ALA A O 1
ATOM 864 N N . ALA A 1 116 ? 39.551 1.820 -35.400 1.00 44.78 116 ALA A N 1
ATOM 865 C CA . ALA A 1 116 ? 38.284 2.472 -35.078 1.00 44.78 116 ALA A CA 1
ATOM 866 C C . ALA A 1 116 ? 37.837 3.381 -36.245 1.00 44.78 116 ALA A C 1
ATOM 868 O O . ALA A 1 116 ? 38.684 4.059 -36.840 1.00 44.78 116 ALA A O 1
ATOM 869 N N . PRO A 1 117 ? 36.539 3.424 -36.598 1.00 45.81 117 PRO A N 1
ATOM 870 C CA . PRO A 1 117 ? 36.059 4.365 -37.602 1.00 45.81 117 PRO A CA 1
ATOM 871 C C . PRO A 1 117 ? 36.391 5.801 -37.166 1.00 45.81 117 PRO A C 1
ATOM 873 O O . PRO A 1 117 ? 36.201 6.172 -36.012 1.00 45.81 117 PRO A O 1
ATOM 876 N N . ALA A 1 118 ? 36.896 6.613 -38.099 1.00 43.00 118 ALA A N 1
ATOM 877 C CA . ALA A 1 118 ? 37.485 7.938 -37.861 1.00 43.00 118 ALA A CA 1
ATOM 878 C C . ALA A 1 118 ? 36.530 9.030 -37.318 1.00 43.00 118 ALA A C 1
ATOM 880 O O . ALA A 1 118 ? 36.917 10.193 -37.243 1.00 43.00 118 ALA A O 1
ATOM 881 N N . ALA A 1 119 ? 35.298 8.695 -36.941 1.00 41.66 119 ALA A N 1
ATOM 882 C CA . ALA A 1 119 ? 34.364 9.637 -36.342 1.00 41.66 119 ALA A CA 1
ATOM 883 C C . ALA A 1 119 ? 33.521 8.915 -35.289 1.00 41.66 119 ALA A C 1
ATOM 885 O O . ALA A 1 119 ? 32.689 8.071 -35.620 1.00 41.66 119 ALA A O 1
ATOM 886 N N . ALA A 1 120 ? 33.773 9.245 -34.023 1.00 36.94 120 ALA A N 1
ATOM 887 C CA . ALA A 1 120 ? 32.923 8.858 -32.910 1.00 36.94 120 ALA A CA 1
ATOM 888 C C . ALA A 1 120 ? 31.561 9.543 -33.070 1.00 36.94 120 ALA A C 1
ATOM 890 O O . ALA A 1 120 ? 31.499 10.759 -33.256 1.00 36.94 120 ALA A O 1
ATOM 891 N N . VAL A 1 121 ? 30.486 8.767 -33.001 1.00 41.22 121 VAL A N 1
ATOM 892 C CA . VAL A 1 121 ? 29.138 9.302 -32.816 1.00 41.22 121 VAL A CA 1
ATOM 893 C C . VAL A 1 121 ? 28.745 8.965 -31.386 1.00 41.22 121 VAL A C 1
ATOM 895 O O . VAL A 1 121 ? 28.846 7.809 -30.981 1.00 41.22 121 VAL A O 1
ATOM 898 N N . ASP A 1 122 ? 28.374 9.991 -30.622 1.00 39.59 122 ASP A N 1
ATOM 899 C CA . ASP A 1 122 ? 27.922 9.881 -29.236 1.00 39.59 122 ASP A CA 1
ATOM 900 C C . ASP A 1 122 ? 26.795 8.844 -29.098 1.00 39.59 122 ASP A C 1
ATOM 902 O O . ASP A 1 122 ? 25.727 8.972 -29.698 1.00 39.59 122 ASP A O 1
ATOM 906 N N . GLY A 1 123 ? 27.037 7.826 -28.274 1.00 42.31 123 GLY A N 1
ATOM 907 C CA . GLY A 1 123 ? 26.096 6.758 -27.951 1.00 42.31 123 GLY A CA 1
ATOM 908 C C . GLY A 1 123 ? 26.778 5.673 -27.116 1.00 42.31 123 GLY A C 1
ATOM 909 O O . GLY A 1 123 ? 27.945 5.362 -27.330 1.00 42.31 123 GLY A O 1
ATOM 910 N N . VAL A 1 124 ? 26.081 5.141 -26.111 1.00 42.50 124 VAL A N 1
ATOM 911 C CA . VAL A 1 124 ? 26.605 4.102 -25.208 1.00 42.50 124 VAL A CA 1
ATOM 912 C C . VAL A 1 124 ? 26.387 2.721 -25.829 1.00 42.50 124 VAL A C 1
ATOM 914 O O . VAL A 1 124 ? 25.243 2.323 -26.034 1.00 42.50 124 VAL A O 1
ATOM 917 N N . ASP A 1 125 ? 27.476 1.982 -26.056 1.00 46.66 125 ASP A N 1
ATOM 918 C CA . ASP A 1 125 ? 27.472 0.590 -26.527 1.00 46.66 125 ASP A CA 1
ATOM 919 C C . ASP A 1 125 ? 27.614 -0.411 -25.360 1.00 46.66 125 ASP A C 1
ATOM 921 O O . ASP A 1 125 ? 28.442 -0.235 -24.463 1.00 46.66 125 ASP A O 1
ATOM 925 N N . LEU A 1 126 ? 26.833 -1.499 -25.384 1.00 42.75 126 LEU A N 1
ATOM 926 C CA . LEU A 1 126 ? 26.853 -2.595 -24.401 1.00 42.75 126 LEU A CA 1
ATOM 927 C C . LEU A 1 126 ? 26.906 -3.948 -25.131 1.00 42.75 126 LEU A C 1
ATOM 929 O O . LEU A 1 126 ? 26.011 -4.267 -25.909 1.00 42.75 126 LEU A O 1
ATOM 933 N N . PHE A 1 127 ? 27.924 -4.770 -24.845 1.00 47.78 127 PHE A N 1
ATOM 934 C CA . PHE A 1 127 ? 28.068 -6.130 -25.388 1.00 47.78 127 PHE A CA 1
ATOM 935 C C . PHE A 1 127 ? 28.123 -7.180 -24.267 1.00 47.78 127 PHE A C 1
ATOM 937 O O . PHE A 1 127 ? 28.889 -7.040 -23.315 1.00 47.78 127 PHE A O 1
ATOM 944 N N . VAL A 1 128 ? 27.358 -8.269 -24.419 1.00 38.69 128 VAL A N 1
ATOM 945 C CA . VAL A 1 128 ? 27.434 -9.491 -23.594 1.00 38.69 128 VAL A CA 1
ATOM 946 C C . VAL A 1 128 ? 27.646 -10.686 -24.522 1.00 38.69 128 VAL A C 1
ATOM 948 O O . VAL A 1 128 ? 26.899 -10.861 -25.484 1.00 38.69 128 VAL A O 1
ATOM 951 N N . GLN A 1 129 ? 28.658 -11.512 -24.248 1.00 40.22 129 GLN A N 1
ATOM 952 C CA . GLN A 1 129 ? 28.876 -12.761 -24.980 1.00 40.22 129 GLN A CA 1
ATOM 953 C C . GLN A 1 129 ? 27.997 -13.884 -24.409 1.00 40.22 129 GLN A C 1
ATOM 955 O O . GLN A 1 129 ? 28.079 -14.147 -23.208 1.00 40.22 129 GLN A O 1
ATOM 960 N N . PRO A 1 130 ? 27.209 -14.607 -25.223 1.00 34.81 130 PRO A N 1
ATOM 961 C CA . PRO A 1 130 ? 26.774 -15.942 -24.848 1.00 34.81 130 PRO A CA 1
ATOM 962 C C . PRO A 1 130 ? 27.968 -16.893 -25.009 1.00 34.81 130 PRO A C 1
ATOM 964 O O . PRO A 1 130 ? 28.475 -17.085 -26.114 1.00 34.81 130 PRO A O 1
ATOM 967 N N . THR A 1 131 ? 28.449 -17.460 -23.904 1.00 38.84 131 THR A N 1
ATOM 968 C CA . THR A 1 131 ? 29.401 -18.576 -23.946 1.00 38.84 131 THR A CA 1
ATOM 969 C C . THR A 1 131 ? 28.733 -19.782 -24.601 1.00 38.84 131 THR A C 1
ATOM 971 O O . THR A 1 131 ? 27.598 -20.114 -24.249 1.00 38.84 131 THR A O 1
ATOM 974 N N . ALA A 1 132 ? 29.440 -20.395 -25.552 1.00 43.47 132 ALA A N 1
ATOM 975 C CA . ALA A 1 132 ? 29.114 -21.711 -26.096 1.00 43.47 132 ALA A CA 1
ATOM 976 C C . ALA A 1 132 ? 29.142 -22.796 -25.009 1.00 43.47 132 ALA A C 1
ATOM 978 O O . ALA A 1 132 ? 29.931 -22.640 -24.046 1.00 43.47 132 ALA A O 1
#

Nearest PDB structures (foldseek):
  2dp5-assembly1_A  TM=8.451E-01  e=3.770E-03  Streptococcus pyogenes
  6x3m-assembly1_C  TM=5.889E-01  e=2.094E-03  Streptococcus pyogenes phage H4489A
  6x3m-assembly1_B  TM=5.713E-01  e=7.243E-03  Streptococcus pyogenes phage H4489A
  3eka-assembly1_A  TM=3.608E-01  e=4.978E-04  Streptococcus pyogenes
  2c3f-assembly1_A  TM=3.547E-01  e=1.415E-03  Streptococcus pyogenes

Secondary structure (DSSP, 8-state):
-PPP--EEE-HHHHHHH-PBPPTT-EEEETTT--EEE--SSSBTTTS-EE--HHHHHHHHHHHHHHHHHHHHHHHHHHHHTS-------SSSS-----S-TT-------TTS-PPPPSS-------------